Protein AF-A0A7J4SPQ0-F1 (afdb_monomer_lite)

Secondary structure (DSSP, 8-state):
-THHHHHHHHHHHHHHHHHHHHHHHTS-S-PPPPTTS--HHHHHHHHHHHHHHHHHHHHHHHHHT-HHHHHHHHHHHHHHHHHHHHHHHHHS-TT-

pLDDT: mean 80.18, std 14.11, range [49.41, 95.44]

Foldseek 3Di:
DLPLLVVLLVVLLVVLVVLLVVVVVPPDPDDDQDPVRDDPVVVQNVVSVVLSVVLNVCLVVQSVVDNVSNNVSSVVSVVLSVQQVVCCVPPVGSPD

Radius of gyration: 15.9 Å; chains: 1; bounding box: 38×20×45 Å

Structure (mmCIF, N/CA/C/O backbone):
data_AF-A0A7J4SPQ0-F1
#
_entry.id   AF-A0A7J4SPQ0-F1
#
loop_
_atom_site.group_PDB
_atom_site.id
_atom_site.type_symbol
_atom_site.label_atom_id
_atom_site.label_alt_id
_atom_site.label_comp_id
_atom_site.label_asym_id
_atom_site.label_entity_id
_atom_site.label_seq_id
_atom_site.pdbx_PDB_ins_code
_atom_site.Cartn_x
_atom_site.Cartn_y
_atom_site.Cartn_z
_atom_site.occupancy
_atom_site.B_iso_or_equiv
_atom_site.auth_seq_id
_atom_site.auth_comp_id
_atom_site.auth_asym_id
_atom_site.auth_atom_id
_atom_site.pdbx_PDB_model_num
ATOM 1 N N . ASN A 1 1 ? 8.987 -1.667 -22.048 1.00 57.06 1 ASN A N 1
ATOM 2 C CA . ASN A 1 1 ? 9.529 -2.010 -20.714 1.00 57.06 1 ASN A CA 1
ATOM 3 C C . ASN A 1 1 ? 8.440 -1.968 -19.640 1.00 57.06 1 ASN A C 1
ATOM 5 O O . ASN A 1 1 ? 8.550 -2.661 -18.646 1.00 57.06 1 ASN A O 1
ATOM 9 N N . ASP A 1 2 ? 7.329 -1.288 -19.922 1.00 67.75 2 ASP A N 1
ATOM 10 C CA . ASP A 1 2 ? 6.199 -0.960 -19.033 1.00 67.75 2 ASP A CA 1
ATOM 11 C C . ASP A 1 2 ? 5.413 -2.147 -18.445 1.00 67.75 2 ASP A C 1
ATOM 13 O O . ASP A 1 2 ? 4.476 -1.967 -17.661 1.00 67.75 2 ASP A O 1
ATOM 17 N N . SER A 1 3 ? 5.764 -3.380 -18.818 1.00 79.50 3 SER A N 1
ATOM 18 C CA . SER A 1 3 ? 5.113 -4.583 -18.296 1.00 79.50 3 SER A CA 1
ATOM 19 C C . SER A 1 3 ? 5.388 -4.743 -16.797 1.00 79.50 3 SER A C 1
ATOM 21 O O . SER A 1 3 ? 4.485 -5.089 -16.038 1.00 79.50 3 SER A O 1
ATOM 23 N N . ILE A 1 4 ? 6.597 -4.390 -16.345 1.00 84.25 4 ILE A N 1
ATOM 24 C CA . ILE A 1 4 ? 6.984 -4.470 -14.931 1.00 84.25 4 ILE A CA 1
ATOM 25 C C . ILE A 1 4 ? 6.241 -3.407 -14.112 1.00 84.25 4 ILE A C 1
ATOM 27 O O . ILE A 1 4 ? 5.648 -3.744 -13.083 1.00 84.25 4 ILE A O 1
ATOM 31 N N . ALA A 1 5 ? 6.194 -2.154 -14.589 1.00 85.31 5 ALA A N 1
ATOM 32 C CA . ALA A 1 5 ? 5.397 -1.097 -13.965 1.00 85.31 5 ALA A CA 1
ATOM 33 C C . ALA A 1 5 ? 3.930 -1.506 -13.790 1.00 85.31 5 ALA A C 1
ATOM 35 O O . ALA A 1 5 ? 3.361 -1.334 -12.710 1.00 85.31 5 ALA A O 1
ATOM 36 N N . SER A 1 6 ? 3.335 -2.062 -14.847 1.00 88.19 6 SER A N 1
ATOM 37 C CA . SER A 1 6 ? 1.917 -2.424 -14.887 1.00 88.19 6 SER A CA 1
ATOM 38 C C . SER A 1 6 ? 1.593 -3.573 -13.932 1.00 88.19 6 SER A C 1
ATOM 40 O O . SER A 1 6 ? 0.610 -3.505 -13.195 1.00 88.19 6 SER A O 1
ATOM 42 N N . ILE A 1 7 ? 2.442 -4.606 -13.892 1.00 90.94 7 ILE A N 1
ATOM 43 C CA . ILE A 1 7 ? 2.283 -5.742 -12.975 1.00 90.94 7 ILE A CA 1
ATOM 44 C C . ILE A 1 7 ? 2.419 -5.286 -11.517 1.00 90.94 7 ILE A C 1
ATOM 46 O O . ILE A 1 7 ?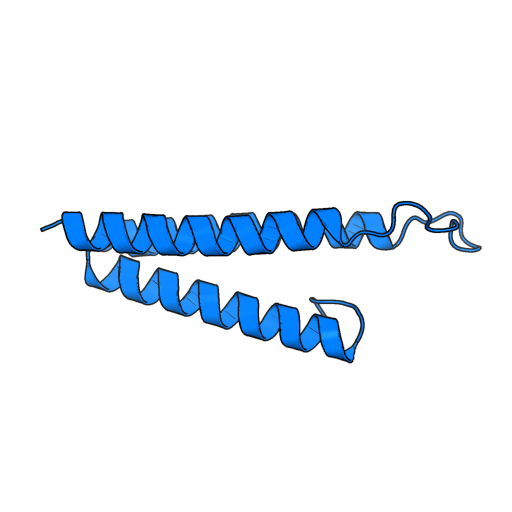 1.571 -5.629 -10.693 1.00 90.94 7 ILE A O 1
ATOM 50 N N . SER A 1 8 ? 3.438 -4.479 -11.191 1.00 89.56 8 SER A N 1
ATOM 51 C CA . SER A 1 8 ? 3.619 -3.959 -9.827 1.00 89.56 8 SER A CA 1
ATOM 52 C C . SER A 1 8 ? 2.423 -3.115 -9.389 1.00 89.56 8 SER A C 1
ATOM 54 O O . SER A 1 8 ? 1.925 -3.278 -8.275 1.00 89.56 8 SER A O 1
ATOM 56 N N . PHE A 1 9 ? 1.919 -2.256 -10.278 1.00 91.19 9 PHE A N 1
ATOM 57 C CA . PHE A 1 9 ? 0.767 -1.409 -9.989 1.00 91.19 9 PHE A CA 1
ATOM 58 C C . PHE A 1 9 ? -0.510 -2.234 -9.775 1.00 91.19 9 PHE A C 1
ATOM 60 O O . PHE A 1 9 ? -1.272 -1.966 -8.844 1.00 91.19 9 PHE A O 1
ATOM 67 N N . LEU A 1 10 ? -0.734 -3.279 -10.578 1.00 93.38 10 LEU A N 1
ATOM 68 C CA . LEU A 1 10 ? -1.870 -4.188 -10.406 1.00 93.38 10 LEU A CA 1
ATOM 69 C C . LEU A 1 10 ? -1.813 -4.931 -9.069 1.00 93.38 10 LEU A C 1
ATOM 71 O O . LEU A 1 10 ? -2.794 -4.942 -8.331 1.00 93.38 10 LEU A O 1
ATOM 75 N N . ILE A 1 11 ? -0.664 -5.511 -8.723 1.00 93.56 11 ILE A N 1
ATOM 76 C CA . ILE A 1 11 ? -0.510 -6.240 -7.457 1.00 93.56 11 ILE A CA 1
ATOM 77 C C . ILE A 1 11 ? -0.715 -5.293 -6.268 1.00 93.56 11 ILE A C 1
ATOM 79 O O . ILE A 1 11 ? -1.459 -5.614 -5.340 1.00 93.56 11 ILE A O 1
ATOM 83 N N . GLY A 1 12 ? -0.104 -4.106 -6.308 1.00 92.56 12 GLY A N 1
ATOM 84 C CA . GLY A 1 12 ? -0.250 -3.119 -5.245 1.00 92.56 12 GLY A CA 1
ATOM 85 C C . GLY A 1 12 ? -1.681 -2.587 -5.115 1.00 92.56 12 GLY A C 1
ATOM 86 O O . GLY A 1 12 ? -2.190 -2.481 -4.003 1.00 92.56 12 GLY A O 1
ATOM 87 N N . SER A 1 13 ? -2.374 -2.322 -6.226 1.00 93.00 13 SER A N 1
ATOM 88 C CA . SER A 1 13 ? -3.759 -1.830 -6.194 1.00 93.00 13 SER A CA 1
ATOM 89 C C . SER A 1 13 ? -4.738 -2.882 -5.673 1.00 93.00 13 SER A C 1
ATOM 91 O O . SER A 1 13 ? -5.618 -2.547 -4.882 1.00 93.00 13 SER A O 1
ATOM 93 N N . ILE A 1 14 ? -4.548 -4.159 -6.022 1.00 94.62 14 ILE A N 1
ATOM 94 C CA . ILE A 1 14 ? -5.318 -5.273 -5.450 1.00 94.62 14 ILE A CA 1
ATOM 95 C C . ILE A 1 14 ? -5.090 -5.360 -3.939 1.00 94.62 14 ILE A C 1
ATOM 97 O O . ILE A 1 14 ? -6.049 -5.480 -3.179 1.00 94.62 14 ILE A O 1
ATOM 101 N N . PHE A 1 15 ? -3.839 -5.256 -3.484 1.00 93.19 15 PHE A N 1
ATOM 102 C CA . PHE A 1 15 ? -3.518 -5.284 -2.058 1.00 93.19 15 PHE A CA 1
ATOM 103 C C . PHE A 1 15 ? -4.202 -4.140 -1.291 1.00 93.19 15 PHE A C 1
ATOM 105 O O . PHE A 1 15 ? -4.854 -4.373 -0.270 1.00 93.19 15 PHE A O 1
ATOM 112 N N . VAL A 1 16 ? -4.121 -2.914 -1.818 1.00 92.69 16 VAL A N 1
ATOM 113 C CA . VAL A 1 16 ? -4.765 -1.724 -1.241 1.00 92.69 16 VAL A CA 1
ATOM 114 C C . VAL A 1 16 ? -6.295 -1.868 -1.242 1.00 92.69 16 VAL A C 1
ATOM 116 O O . VAL A 1 16 ? -6.945 -1.508 -0.261 1.00 92.69 16 VAL A O 1
ATOM 119 N N . ALA A 1 17 ? -6.878 -2.444 -2.298 1.00 92.38 17 ALA A N 1
ATOM 120 C CA . ALA A 1 17 ? -8.314 -2.699 -2.390 1.00 92.38 17 ALA A CA 1
ATOM 121 C C . ALA A 1 17 ? -8.790 -3.740 -1.368 1.00 92.38 17 ALA A C 1
ATOM 123 O O . ALA A 1 17 ? -9.792 -3.511 -0.695 1.00 92.38 17 ALA A O 1
ATOM 124 N N . ILE A 1 18 ? -8.065 -4.851 -1.198 1.00 91.25 18 ILE A N 1
ATOM 125 C CA . ILE A 1 18 ? -8.390 -5.871 -0.188 1.00 91.25 18 ILE A CA 1
ATOM 126 C C . ILE A 1 18 ? -8.338 -5.263 1.214 1.00 91.25 18 ILE A C 1
ATOM 128 O O . ILE A 1 18 ? -9.255 -5.472 2.009 1.00 91.25 18 ILE A O 1
ATOM 132 N N . TRP A 1 19 ? -7.299 -4.479 1.513 1.00 90.44 19 TRP A N 1
ATOM 133 C CA . TRP A 1 19 ? -7.187 -3.779 2.790 1.00 90.44 19 TRP A CA 1
ATOM 134 C C . TRP A 1 19 ? -8.362 -2.814 3.017 1.00 90.44 19 TRP A C 1
ATOM 136 O O . TRP A 1 19 ? -8.999 -2.859 4.069 1.00 90.44 19 TRP A O 1
ATOM 146 N N . TYR A 1 20 ? -8.718 -2.013 2.011 1.00 89.25 20 TYR A N 1
ATOM 147 C CA . TYR A 1 20 ? -9.851 -1.090 2.091 1.00 89.25 20 TYR A CA 1
ATOM 148 C C . TYR A 1 20 ? -11.182 -1.820 2.321 1.00 89.25 20 TYR A C 1
ATOM 150 O O . TYR A 1 20 ? -11.914 -1.509 3.262 1.00 89.25 20 TYR A O 1
ATOM 158 N N . VAL A 1 21 ? -11.471 -2.855 1.530 1.00 88.38 21 VAL A N 1
ATOM 159 C CA . VAL A 1 21 ? -12.682 -3.673 1.676 1.00 88.38 21 VAL A CA 1
ATOM 160 C C . VAL A 1 21 ? -12.751 -4.310 3.066 1.00 88.38 21 VAL A C 1
ATOM 162 O O . VAL A 1 21 ? -13.797 -4.266 3.715 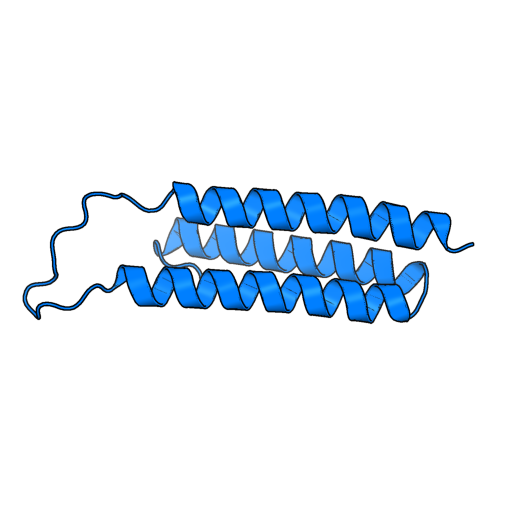1.00 88.38 21 VAL A O 1
ATOM 165 N N . ARG A 1 22 ? -11.629 -4.825 3.583 1.00 86.12 22 ARG A N 1
ATOM 166 C CA . ARG A 1 22 ? -11.546 -5.348 4.952 1.00 86.12 22 ARG A CA 1
ATOM 167 C C . ARG A 1 22 ? -11.914 -4.281 5.983 1.00 86.12 22 ARG A C 1
ATOM 169 O O . ARG A 1 22 ? -12.698 -4.559 6.885 1.00 86.12 22 ARG A O 1
ATOM 176 N N . THR A 1 23 ? -11.391 -3.061 5.852 1.00 81.06 23 THR A N 1
ATOM 177 C CA . THR A 1 23 ? -11.712 -1.968 6.786 1.00 81.06 23 THR A CA 1
ATOM 178 C C . THR A 1 23 ? -13.176 -1.524 6.724 1.00 81.06 23 THR A C 1
ATOM 180 O O . THR A 1 23 ? -13.718 -1.130 7.755 1.00 81.06 23 THR A O 1
ATOM 183 N N . LEU A 1 24 ? -13.836 -1.647 5.566 1.00 78.56 24 LEU A N 1
ATOM 184 C CA . LEU A 1 24 ? -15.274 -1.396 5.433 1.00 78.56 24 LEU A CA 1
ATOM 185 C C . LEU A 1 24 ? -16.114 -2.461 6.146 1.00 78.56 24 LEU A C 1
ATOM 187 O O . LEU A 1 24 ? -17.049 -2.114 6.859 1.00 78.56 24 LEU A O 1
ATOM 191 N N . PHE A 1 25 ? -15.781 -3.745 5.989 1.00 71.75 25 PHE A N 1
ATOM 192 C CA . PHE A 1 25 ? -16.559 -4.841 6.583 1.00 71.75 25 PHE A CA 1
ATOM 193 C C . PHE A 1 25 ? -16.285 -5.074 8.075 1.00 71.75 25 PHE A C 1
ATOM 195 O O . PHE A 1 25 ? -17.089 -5.701 8.755 1.00 71.75 25 PHE A O 1
ATOM 202 N N . VAL A 1 26 ? -15.176 -4.559 8.612 1.00 68.19 26 VAL A N 1
ATOM 203 C CA . VAL A 1 26 ? -14.877 -4.597 10.056 1.00 68.19 26 VAL A CA 1
ATOM 204 C C . VAL A 1 26 ? -15.678 -3.542 10.848 1.00 68.19 26 VAL A C 1
ATOM 206 O O . VAL A 1 26 ? -15.680 -3.560 12.084 1.00 68.19 26 VAL A O 1
ATOM 209 N N . LEU A 1 27 ? -16.409 -2.636 10.182 1.00 60.59 27 LEU A N 1
ATOM 210 C CA . LEU A 1 27 ? -17.347 -1.744 10.866 1.00 60.59 27 LEU A CA 1
ATOM 211 C C . LEU A 1 27 ? -18.492 -2.571 11.476 1.00 60.59 27 LEU A C 1
ATOM 213 O O . LEU A 1 27 ? -19.321 -3.124 10.761 1.00 60.59 27 LEU A O 1
ATOM 217 N N . HIS A 1 28 ? -18.542 -2.638 12.809 1.00 55.19 28 HIS A N 1
ATOM 218 C CA . HIS A 1 28 ? -19.705 -3.166 13.524 1.00 55.19 28 HIS A CA 1
ATOM 219 C C . HIS A 1 28 ? -20.945 -2.370 13.104 1.00 55.19 28 HIS A C 1
ATOM 221 O O . HIS A 1 28 ? -20.969 -1.151 13.278 1.00 55.19 28 HIS A O 1
ATOM 227 N N . HIS A 1 29 ? -21.932 -3.069 12.543 1.00 53.84 29 HIS A N 1
ATOM 228 C CA . HIS A 1 29 ? -23.207 -2.499 12.101 1.00 53.84 29 HIS A CA 1
ATOM 229 C C . HIS A 1 29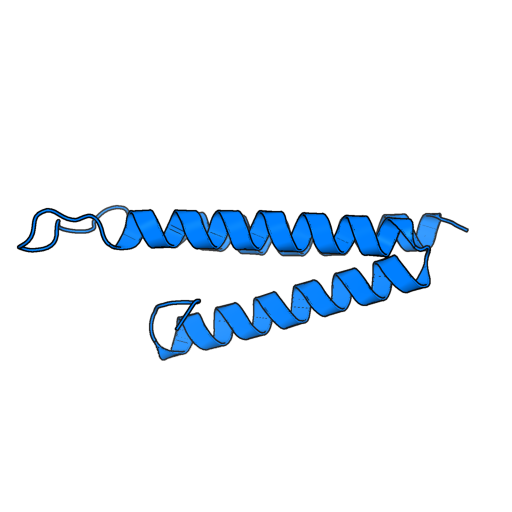 ? -24.059 -2.003 13.284 1.00 53.84 29 HIS A C 1
ATOM 231 O O . HIS A 1 29 ? -24.843 -1.073 13.126 1.00 53.84 29 HIS A O 1
ATOM 237 N N . ASP A 1 30 ? -23.822 -2.557 14.477 1.00 54.28 30 ASP A N 1
ATOM 238 C CA . ASP A 1 30 ? -24.584 -2.294 15.699 1.00 54.28 30 ASP A CA 1
ATOM 239 C C . ASP A 1 30 ? -23.837 -1.327 16.631 1.00 54.28 30 ASP A C 1
ATOM 241 O O . ASP A 1 30 ? -23.395 -1.700 17.718 1.00 54.28 30 ASP A O 1
ATOM 245 N N . GLU A 1 31 ? -23.609 -0.087 16.193 1.00 57.53 31 GLU A N 1
ATOM 246 C CA . GLU A 1 31 ? -23.096 0.949 17.096 1.00 57.53 31 GLU A CA 1
ATOM 247 C C . GLU A 1 31 ? -24.249 1.779 17.673 1.00 57.53 31 GLU A C 1
ATOM 249 O O . GLU A 1 31 ? -24.987 2.433 16.935 1.00 57.53 31 GLU A O 1
ATOM 254 N N . GLU A 1 32 ? -24.394 1.760 19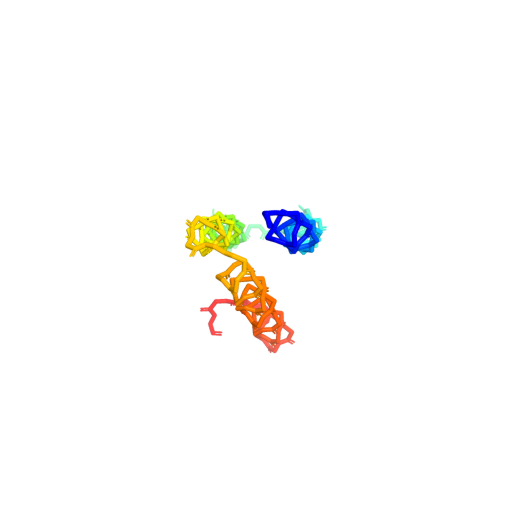.000 1.00 56.84 32 GLU A N 1
ATOM 255 C CA . GLU A 1 32 ? -25.30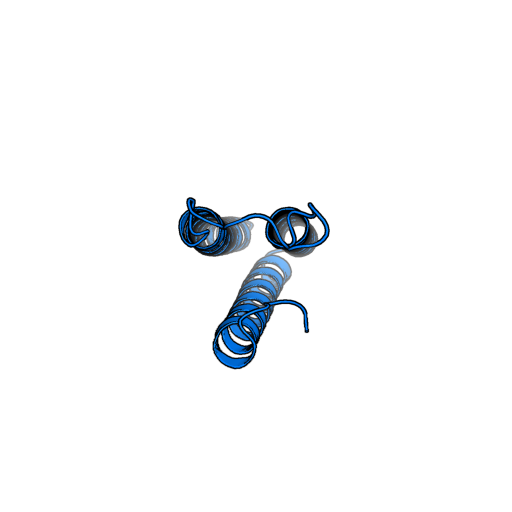3 2.653 19.718 1.00 56.84 32 GLU A CA 1
ATOM 256 C C . GLU A 1 32 ? -24.844 4.108 19.547 1.00 56.84 32 GLU A C 1
ATOM 258 O O . GLU A 1 32 ? -23.654 4.424 19.637 1.00 56.84 32 GLU A O 1
ATOM 263 N N . MET A 1 33 ? -25.796 5.003 19.266 1.00 56.44 33 MET A N 1
ATOM 264 C CA . MET A 1 33 ? -25.529 6.437 19.158 1.00 56.44 33 MET A CA 1
ATOM 265 C C . MET A 1 33 ? -24.903 6.942 20.463 1.00 56.44 33 MET A C 1
ATOM 267 O O . MET A 1 33 ? -25.389 6.631 21.547 1.00 56.44 33 MET A O 1
ATOM 271 N N . ASP A 1 34 ? -23.842 7.747 20.355 1.00 59.41 34 ASP A N 1
ATOM 272 C CA . ASP A 1 34 ? -23.266 8.452 21.505 1.00 59.41 34 ASP A CA 1
ATOM 273 C C . ASP A 1 34 ? -24.365 9.240 22.252 1.00 59.41 34 ASP A C 1
ATOM 275 O O . ASP A 1 34 ? -25.329 9.698 21.636 1.00 59.41 34 ASP A O 1
ATOM 279 N N . ASN A 1 35 ? -24.195 9.472 23.557 1.00 59.62 35 ASN A N 1
ATOM 280 C CA . ASN A 1 35 ? -25.084 10.288 24.398 1.00 59.62 35 ASN A CA 1
ATOM 281 C C . ASN A 1 35 ? -25.316 11.711 23.836 1.00 59.62 35 ASN A C 1
ATOM 283 O O . ASN A 1 35 ? -26.273 12.383 24.212 1.00 59.62 35 ASN A O 1
ATOM 287 N N . THR A 1 36 ? -24.460 12.166 22.913 1.00 66.12 36 THR A N 1
ATOM 288 C CA . THR A 1 36 ? -24.565 13.439 22.176 1.00 66.12 36 THR A CA 1
ATOM 289 C C . THR A 1 36 ? -25.306 13.326 20.827 1.00 66.12 36 THR A C 1
ATOM 291 O O . THR A 1 36 ? -25.389 14.301 20.081 1.00 66.12 36 THR A O 1
ATOM 294 N N . GLY A 1 37 ? -25.796 12.141 20.447 1.00 61.88 37 GLY A N 1
ATOM 295 C CA . GLY A 1 37 ? -26.477 11.876 19.173 1.00 61.88 37 GLY A CA 1
ATOM 296 C C . GLY A 1 37 ? -25.569 11.884 17.934 1.00 61.88 37 GLY A C 1
ATOM 297 O O . GLY A 1 37 ? -26.059 11.942 16.807 1.00 61.88 37 GLY A O 1
ATOM 298 N N . ARG A 1 38 ? -24.243 11.854 18.115 1.00 58.34 38 ARG A N 1
ATOM 299 C CA . ARG A 1 38 ? -23.256 11.824 17.022 1.00 58.34 38 ARG A CA 1
ATOM 300 C C . ARG A 1 38 ? -22.901 10.383 16.653 1.00 58.34 38 ARG A C 1
ATOM 302 O O . ARG A 1 38 ? -22.823 9.528 17.524 1.00 58.34 38 ARG A O 1
ATOM 309 N N . MET A 1 39 ? -22.625 10.135 15.369 1.00 60.22 39 MET A N 1
ATOM 310 C CA . MET A 1 39 ? -22.071 8.864 14.877 1.00 60.22 39 MET A CA 1
ATOM 311 C C . MET A 1 39 ? -20.544 8.984 14.703 1.00 60.22 39 MET A C 1
ATOM 313 O O . MET A 1 39 ? -20.077 9.347 13.617 1.00 60.22 39 MET A O 1
ATOM 317 N N . PRO A 1 40 ? -19.727 8.716 15.739 1.00 60.62 40 PRO A N 1
ATOM 318 C CA . PRO A 1 40 ? -18.272 8.872 15.674 1.00 60.62 40 PRO A CA 1
ATOM 319 C C . PRO A 1 40 ? -17.603 7.948 14.639 1.00 60.62 40 PRO A C 1
ATOM 321 O O . PRO A 1 40 ? -16.563 8.313 14.082 1.00 60.62 40 PRO A O 1
ATOM 324 N N . LYS A 1 41 ? -18.193 6.788 14.304 1.00 61.44 41 LYS A N 1
ATOM 325 C CA . LYS A 1 41 ? -17.664 5.902 13.250 1.00 61.44 41 LYS A CA 1
ATOM 326 C C . LYS A 1 41 ? -17.901 6.392 11.815 1.00 61.44 41 LYS A C 1
ATOM 328 O O . LYS A 1 41 ? -17.140 5.986 10.938 1.00 61.44 41 LYS A O 1
ATOM 333 N N . ALA A 1 42 ? -18.852 7.295 11.551 1.00 64.25 42 ALA A N 1
ATOM 334 C CA . ALA A 1 42 ? -19.094 7.804 10.190 1.00 64.25 42 ALA A CA 1
ATOM 335 C C . ALA A 1 42 ? -17.940 8.688 9.679 1.00 64.25 42 ALA A C 1
ATOM 337 O O . ALA A 1 42 ? -17.514 8.579 8.532 1.00 64.25 42 ALA A O 1
ATOM 338 N N . ALA A 1 43 ? -17.358 9.518 10.550 1.00 69.25 43 ALA A N 1
ATOM 339 C CA . ALA A 1 43 ? -16.165 10.288 10.201 1.00 69.25 43 ALA A CA 1
ATOM 340 C C . ALA A 1 43 ? -14.956 9.370 9.951 1.00 69.25 43 ALA A C 1
ATOM 342 O O . ALA A 1 43 ? -14.138 9.631 9.073 1.00 69.25 43 ALA A O 1
ATOM 343 N N . ARG A 1 44 ? -14.852 8.257 10.686 1.00 72.75 44 ARG A N 1
ATOM 344 C CA . ARG A 1 44 ? -13.759 7.289 10.531 1.00 72.75 44 ARG A CA 1
ATOM 345 C C . ARG A 1 44 ? -13.749 6.640 9.145 1.00 72.75 44 ARG A C 1
ATOM 347 O O . ARG A 1 44 ? -12.685 6.568 8.537 1.00 72.75 44 ARG A O 1
ATOM 354 N N . SER A 1 45 ? -14.893 6.171 8.645 1.00 75.50 45 SER A N 1
ATOM 355 C CA . SER A 1 45 ? -14.966 5.547 7.313 1.00 75.50 45 SER A CA 1
ATOM 356 C C . SER A 1 45 ? -14.673 6.547 6.187 1.00 75.50 45 SER A C 1
ATOM 358 O O . SER A 1 45 ? -14.057 6.176 5.184 1.00 75.50 45 SER A O 1
ATOM 360 N N . PHE A 1 46 ? -15.014 7.826 6.379 1.00 83.69 46 PHE A N 1
ATOM 361 C CA . PHE A 1 46 ? -14.642 8.901 5.457 1.00 83.69 46 PHE A CA 1
ATOM 362 C C . PHE A 1 46 ? -13.119 9.061 5.339 1.00 83.69 46 PHE A C 1
ATOM 364 O O . PHE A 1 46 ? -12.579 9.013 4.233 1.00 83.69 46 PHE A O 1
ATOM 371 N N . TRP A 1 47 ? -12.407 9.147 6.465 1.00 82.44 47 TRP A N 1
ATOM 372 C CA . TRP A 1 47 ? -10.943 9.255 6.464 1.00 82.44 47 TRP A CA 1
ATOM 373 C C . TRP A 1 47 ? -10.254 8.025 5.861 1.00 82.44 47 TRP A C 1
ATOM 375 O O . TRP A 1 47 ? -9.276 8.164 5.128 1.00 82.44 47 TRP A O 1
ATOM 385 N N . VAL A 1 48 ? -10.778 6.819 6.110 1.00 84.94 48 VAL A N 1
ATOM 386 C CA . VAL A 1 48 ? -10.266 5.581 5.488 1.00 84.94 48 VAL A CA 1
ATOM 387 C C . VAL A 1 48 ? -10.427 5.620 3.968 1.00 84.94 48 VAL A C 1
ATOM 389 O O . VAL A 1 48 ? -9.498 5.267 3.244 1.00 84.94 48 VAL A O 1
ATOM 392 N N . SER A 1 49 ? -11.563 6.118 3.480 1.00 89.75 49 SER A N 1
ATOM 393 C CA . SER A 1 49 ? -11.812 6.283 2.044 1.00 89.75 49 SER A CA 1
ATOM 394 C C . SER A 1 49 ? -10.873 7.316 1.415 1.00 89.75 49 SER A C 1
ATOM 396 O O . SER A 1 49 ? -10.326 7.082 0.338 1.00 89.75 49 SER A O 1
ATOM 398 N N . GLN A 1 50 ? -10.620 8.438 2.098 1.00 90.88 50 GLN A N 1
ATOM 399 C CA . GLN A 1 50 ? -9.642 9.432 1.644 1.00 90.88 50 GLN A CA 1
ATOM 400 C C . GLN A 1 50 ? -8.217 8.873 1.618 1.00 90.88 50 GLN A C 1
ATOM 402 O O . GLN A 1 50 ? -7.475 9.147 0.676 1.00 90.88 50 GLN A O 1
ATOM 407 N N . LEU A 1 51 ? -7.835 8.067 2.614 1.00 90.62 51 LEU A N 1
ATOM 408 C CA . LEU A 1 51 ? -6.528 7.414 2.647 1.00 90.62 51 LEU A CA 1
ATOM 409 C C . LEU A 1 51 ? -6.378 6.421 1.486 1.00 90.62 51 LEU A C 1
ATOM 411 O O . LEU A 1 51 ? -5.362 6.452 0.797 1.00 90.62 51 LEU A O 1
ATOM 415 N N . TYR A 1 52 ? -7.396 5.593 1.228 1.00 92.38 52 TYR A N 1
ATOM 416 C CA . TYR A 1 52 ? -7.429 4.695 0.069 1.00 92.38 52 TYR A CA 1
ATOM 417 C C . TYR A 1 52 ? -7.231 5.464 -1.242 1.00 92.38 52 TYR A C 1
ATOM 419 O O . TYR A 1 52 ? -6.346 5.131 -2.032 1.00 92.38 52 TYR A O 1
ATOM 427 N N . LEU A 1 53 ? -8.008 6.531 -1.448 1.00 93.44 53 LEU A N 1
ATOM 428 C CA . LEU A 1 53 ? -7.925 7.339 -2.661 1.00 93.44 53 LEU A CA 1
ATOM 429 C C . LEU A 1 53 ? -6.547 8.003 -2.805 1.00 93.44 53 LEU A C 1
ATOM 431 O O . LEU A 1 53 ? -5.973 8.003 -3.892 1.00 93.44 53 LEU A O 1
ATOM 435 N N . GLY A 1 54 ? -5.988 8.514 -1.705 1.00 94.75 54 GLY A N 1
ATOM 436 C CA . GLY A 1 54 ? -4.649 9.098 -1.673 1.00 94.75 54 GLY A CA 1
ATOM 437 C C . GLY A 1 54 ? -3.553 8.090 -2.021 1.00 94.75 54 GLY A C 1
ATOM 438 O O . GLY A 1 54 ? -2.657 8.405 -2.800 1.00 94.75 54 GLY A O 1
ATOM 439 N N . LEU A 1 55 ? -3.642 6.860 -1.507 1.00 93.56 55 LEU A N 1
ATOM 440 C CA . LEU A 1 55 ? -2.703 5.784 -1.832 1.00 93.56 55 LEU A CA 1
ATOM 441 C C . LEU A 1 55 ? -2.783 5.380 -3.306 1.00 93.56 55 LEU A C 1
ATOM 443 O O . LEU A 1 55 ? -1.748 5.274 -3.962 1.00 93.56 55 LEU A O 1
ATOM 447 N N . MET A 1 56 ? -3.995 5.220 -3.839 1.00 94.56 56 MET A N 1
ATOM 448 C CA . MET A 1 56 ? -4.207 4.911 -5.256 1.00 94.56 56 MET A CA 1
ATOM 449 C C . MET A 1 56 ? -3.650 6.012 -6.165 1.00 94.56 56 MET A C 1
ATOM 451 O O . MET A 1 56 ? -2.968 5.716 -7.147 1.00 94.56 56 MET A O 1
ATOM 455 N N . PHE A 1 57 ? -3.884 7.280 -5.816 1.00 95.44 57 PHE A N 1
ATOM 456 C CA . PHE A 1 57 ? -3.340 8.418 -6.552 1.00 95.44 57 PHE A CA 1
ATOM 457 C C . PHE A 1 57 ? -1.808 8.457 -6.508 1.00 95.44 57 PHE A C 1
ATOM 459 O O . PHE A 1 57 ? -1.173 8.602 -7.550 1.00 95.44 57 PHE A O 1
ATOM 466 N N . LEU A 1 58 ? -1.201 8.276 -5.329 1.00 94.19 58 LEU A N 1
ATOM 467 C CA . LEU A 1 58 ? 0.256 8.231 -5.192 1.00 94.19 58 LEU A CA 1
ATOM 468 C C . LEU A 1 58 ? 0.857 7.098 -6.021 1.00 94.19 58 LEU A C 1
ATOM 470 O O . LEU A 1 58 ? 1.807 7.321 -6.764 1.00 94.19 58 LEU A O 1
ATOM 474 N N . MET A 1 59 ? 0.289 5.896 -5.949 1.00 93.38 59 MET A N 1
ATOM 475 C CA . MET A 1 59 ? 0.746 4.773 -6.764 1.00 93.38 59 MET A CA 1
ATOM 476 C C . MET A 1 59 ? 0.671 5.076 -8.263 1.00 93.38 59 MET A C 1
ATOM 478 O O . MET A 1 59 ? 1.620 4.776 -8.983 1.00 93.38 59 MET A O 1
ATOM 482 N N . ALA A 1 60 ? -0.415 5.699 -8.731 1.00 92.19 60 ALA A N 1
ATOM 483 C CA . ALA A 1 60 ? -0.565 6.082 -10.133 1.00 92.19 60 ALA A CA 1
ATOM 484 C C . ALA A 1 60 ? 0.457 7.156 -10.549 1.00 92.19 60 ALA A C 1
ATOM 486 O O . ALA A 1 60 ? 1.069 7.046 -11.610 1.00 92.19 60 ALA A O 1
ATOM 487 N N . LEU A 1 61 ? 0.702 8.151 -9.690 1.00 94.19 61 LEU A N 1
ATOM 488 C CA . LEU A 1 61 ? 1.721 9.185 -9.895 1.00 94.19 61 LEU A CA 1
ATOM 489 C C . LEU A 1 61 ? 3.124 8.575 -10.041 1.00 94.19 61 LEU A C 1
ATOM 491 O O . LEU A 1 61 ? 3.887 8.932 -10.940 1.00 94.19 61 LEU A O 1
ATOM 495 N N . PHE A 1 62 ? 3.452 7.618 -9.177 1.00 92.06 62 PHE A N 1
ATOM 496 C CA . PHE A 1 62 ? 4.726 6.913 -9.212 1.00 92.06 62 PHE A CA 1
ATOM 497 C C . PHE A 1 62 ? 4.840 5.980 -10.423 1.00 92.06 62 PHE A C 1
ATOM 499 O O . PHE A 1 62 ? 5.884 5.957 -11.070 1.00 92.06 62 PHE A O 1
ATOM 506 N N . ALA A 1 63 ? 3.772 5.269 -10.788 1.00 89.56 63 ALA A N 1
ATOM 507 C CA . ALA A 1 63 ? 3.740 4.455 -12.000 1.00 89.56 63 ALA A CA 1
ATOM 508 C C . ALA A 1 63 ? 3.915 5.303 -13.271 1.00 89.56 63 ALA A C 1
ATOM 510 O O . ALA A 1 63 ? 4.620 4.892 -14.190 1.00 89.56 63 ALA A O 1
ATOM 511 N N . SER A 1 64 ? 3.369 6.524 -13.290 1.00 90.44 64 SER A N 1
ATOM 512 C CA . SER A 1 64 ? 3.581 7.481 -14.382 1.00 90.44 64 SER A CA 1
ATOM 513 C C . SER A 1 64 ? 5.041 7.927 -14.526 1.00 90.44 64 SER A C 1
ATOM 515 O O . SER A 1 64 ? 5.418 8.399 -15.595 1.00 90.44 64 SER A O 1
ATOM 517 N N . SER A 1 65 ? 5.861 7.796 -13.478 1.00 88.44 65 SER A N 1
ATOM 518 C CA . SER A 1 65 ? 7.289 8.147 -13.506 1.00 88.44 65 SER A CA 1
ATOM 519 C C . SER A 1 65 ? 8.183 7.030 -14.075 1.00 88.44 65 SER A C 1
ATOM 521 O O . SER A 1 65 ? 9.384 7.240 -14.235 1.00 88.44 65 SER A O 1
ATOM 523 N N . GLY A 1 66 ? 7.626 5.849 -14.378 1.00 88.94 66 GLY A N 1
ATOM 524 C CA . GLY A 1 66 ? 8.332 4.703 -14.967 1.00 88.94 66 GLY A CA 1
ATOM 525 C C . GLY A 1 66 ? 8.379 3.457 -14.071 1.00 88.94 66 GLY A C 1
ATOM 526 O O . GLY A 1 66 ? 7.794 3.417 -12.987 1.00 88.94 66 GLY A O 1
ATOM 527 N N . ASP A 1 67 ? 9.109 2.427 -14.521 1.00 86.56 67 ASP A N 1
ATOM 528 C CA . ASP A 1 67 ? 9.146 1.096 -13.882 1.00 86.56 67 ASP A CA 1
ATOM 529 C C . ASP A 1 67 ? 9.593 1.134 -12.415 1.00 86.56 67 ASP A C 1
ATOM 531 O O . ASP A 1 67 ? 8.914 0.596 -11.539 1.00 86.56 67 ASP A O 1
ATOM 535 N N . PHE A 1 68 ? 10.699 1.825 -12.123 1.00 88.94 68 PHE A N 1
ATOM 536 C CA . PHE A 1 68 ? 11.192 1.979 -10.751 1.00 88.94 68 PHE A CA 1
ATOM 537 C C . PHE A 1 68 ? 10.217 2.763 -9.868 1.00 88.94 68 PHE A C 1
ATOM 539 O O . PHE A 1 68 ? 10.077 2.461 -8.683 1.00 88.94 68 PHE A O 1
ATOM 546 N N . GLY A 1 69 ? 9.515 3.738 -10.452 1.00 89.44 69 GLY A N 1
ATOM 547 C CA . GLY A 1 69 ? 8.506 4.521 -9.754 1.00 89.44 69 GLY A CA 1
ATOM 548 C C . GLY A 1 69 ? 7.375 3.629 -9.253 1.00 89.44 69 GLY A C 1
ATOM 549 O O . GLY A 1 69 ? 7.101 3.620 -8.057 1.00 89.44 69 GLY A O 1
ATOM 550 N N . SER A 1 70 ? 6.791 2.801 -10.124 1.00 89.88 70 SER A N 1
ATOM 551 C CA . SER A 1 70 ? 5.695 1.886 -9.760 1.00 89.88 70 SER A CA 1
ATOM 552 C C . SER A 1 70 ? 6.041 0.964 -8.580 1.00 89.88 70 SER A C 1
ATOM 554 O O . SER A 1 70 ? 5.242 0.802 -7.650 1.00 89.88 70 SER A O 1
ATOM 556 N N . VAL A 1 71 ? 7.260 0.414 -8.569 1.00 91.19 71 VAL A N 1
ATOM 557 C CA . VAL A 1 71 ? 7.740 -0.451 -7.479 1.00 91.19 71 VAL A CA 1
ATOM 558 C C . VAL A 1 71 ? 7.839 0.331 -6.168 1.00 91.19 71 VAL A C 1
ATOM 560 O O . VAL A 1 71 ? 7.314 -0.109 -5.144 1.00 91.19 71 VAL A O 1
ATOM 563 N N . ILE A 1 72 ? 8.448 1.521 -6.196 1.00 93.25 72 ILE A N 1
ATOM 564 C CA . ILE A 1 72 ? 8.580 2.385 -5.014 1.00 93.25 72 ILE A CA 1
ATOM 565 C C . ILE A 1 72 ? 7.202 2.803 -4.487 1.00 93.25 72 ILE A C 1
ATOM 567 O O . ILE A 1 72 ? 6.957 2.714 -3.284 1.00 93.25 72 ILE A O 1
ATOM 571 N N . GLY A 1 73 ? 6.285 3.201 -5.372 1.00 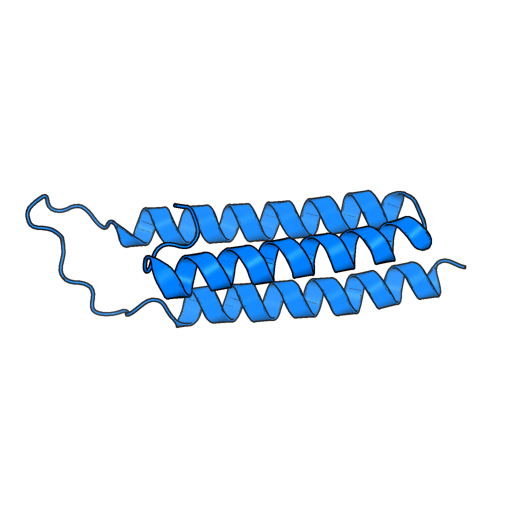91.75 73 GLY A N 1
ATOM 572 C CA . GLY A 1 73 ? 4.922 3.587 -5.008 1.00 91.75 73 GLY A CA 1
ATOM 573 C C . GLY A 1 73 ? 4.152 2.448 -4.339 1.00 91.75 73 GLY A C 1
ATOM 574 O O . GLY A 1 73 ? 3.488 2.658 -3.324 1.00 91.75 73 GLY A O 1
ATOM 575 N N . SER A 1 74 ? 4.306 1.225 -4.852 1.00 90.31 74 SER A N 1
ATOM 576 C CA . SER A 1 74 ? 3.677 0.024 -4.289 1.00 90.31 74 SER A CA 1
ATOM 577 C C . SER A 1 74 ? 4.220 -0.310 -2.893 1.00 90.31 74 SER A C 1
ATOM 579 O O . SER A 1 74 ? 3.448 -0.587 -1.974 1.00 90.31 74 SER A O 1
ATOM 581 N N . ILE A 1 75 ? 5.541 -0.222 -2.699 1.00 93.50 75 ILE A N 1
ATOM 582 C CA . ILE A 1 75 ? 6.184 -0.437 -1.392 1.00 93.50 75 ILE A CA 1
ATOM 583 C C . ILE A 1 75 ? 5.747 0.637 -0.390 1.00 93.50 75 ILE A C 1
ATOM 585 O O . ILE A 1 75 ? 5.414 0.321 0.753 1.00 93.50 75 ILE A O 1
ATOM 589 N N . LEU A 1 76 ? 5.713 1.903 -0.811 1.00 93.62 76 LEU A N 1
ATOM 590 C CA . LEU A 1 76 ? 5.294 3.013 0.040 1.00 93.62 76 LEU A CA 1
ATOM 591 C C . LEU A 1 76 ? 3.845 2.838 0.512 1.00 93.62 76 LEU A C 1
ATOM 593 O O . LEU A 1 76 ? 3.565 3.001 1.701 1.00 93.62 76 LEU A O 1
ATOM 597 N N . ALA A 1 77 ? 2.942 2.446 -0.391 1.00 92.06 77 ALA A N 1
ATOM 598 C CA . ALA A 1 77 ? 1.552 2.172 -0.045 1.00 92.06 77 ALA A CA 1
ATOM 599 C C . ALA A 1 77 ? 1.430 1.032 0.976 1.00 92.06 77 ALA A C 1
ATOM 601 O O . ALA A 1 77 ? 0.722 1.173 1.975 1.00 92.06 77 ALA A O 1
ATOM 602 N N . ALA A 1 78 ? 2.184 -0.055 0.789 1.00 91.44 78 ALA A N 1
ATOM 603 C CA . ALA A 1 78 ? 2.218 -1.160 1.741 1.00 91.44 78 ALA A CA 1
ATOM 604 C C . ALA A 1 78 ? 2.726 -0.720 3.127 1.00 91.44 78 ALA A C 1
ATOM 606 O O . ALA A 1 78 ? 2.131 -1.077 4.144 1.00 91.44 78 ALA A O 1
ATOM 607 N N . LEU A 1 79 ? 3.779 0.102 3.193 1.00 92.75 79 LEU A N 1
ATOM 608 C CA . LEU A 1 79 ? 4.304 0.627 4.459 1.00 92.75 79 LEU A CA 1
ATOM 609 C C . LEU A 1 79 ? 3.286 1.506 5.195 1.00 92.75 79 LEU A C 1
ATOM 611 O O . LEU A 1 79 ? 3.142 1.393 6.416 1.00 92.75 79 LEU A O 1
ATOM 615 N N . ILE A 1 80 ? 2.566 2.363 4.466 1.00 90.62 80 ILE A N 1
ATOM 616 C CA . ILE A 1 80 ? 1.519 3.220 5.036 1.00 90.62 80 ILE A CA 1
ATOM 617 C C . ILE A 1 80 ? 0.367 2.368 5.577 1.00 90.62 80 ILE A C 1
ATOM 619 O O . ILE A 1 80 ? -0.080 2.607 6.699 1.00 90.62 80 ILE A O 1
ATOM 623 N N . ILE A 1 81 ? -0.061 1.341 4.838 1.00 89.62 81 ILE A N 1
ATOM 624 C CA . ILE A 1 81 ? -1.091 0.393 5.284 1.00 89.62 81 ILE A CA 1
ATOM 625 C C . ILE A 1 81 ? -0.658 -0.330 6.562 1.00 89.62 81 ILE A C 1
ATOM 627 O O . ILE A 1 81 ? -1.393 -0.327 7.547 1.00 89.62 81 ILE A O 1
ATOM 631 N N . VAL A 1 82 ? 0.556 -0.889 6.595 1.00 88.44 82 VAL A N 1
ATOM 632 C CA . VAL A 1 82 ? 1.081 -1.593 7.778 1.00 88.44 82 VAL A CA 1
ATOM 633 C C . VAL A 1 82 ? 1.148 -0.662 8.989 1.00 88.44 82 VAL A C 1
ATOM 635 O O . VAL A 1 82 ? 0.824 -1.065 10.107 1.00 88.44 82 VAL A O 1
ATOM 638 N N . ARG A 1 83 ? 1.556 0.597 8.792 1.00 86.38 83 ARG A N 1
ATOM 639 C CA . ARG A 1 83 ? 1.541 1.608 9.856 1.00 86.38 83 ARG A CA 1
ATOM 640 C C . ARG A 1 83 ? 0.114 1.909 10.322 1.00 86.38 83 ARG A C 1
ATOM 642 O O . ARG A 1 83 ? -0.116 1.966 11.528 1.00 86.38 83 ARG A O 1
ATOM 649 N N . SER A 1 84 ? -0.824 2.064 9.391 1.00 84.38 84 SER A N 1
ATOM 650 C CA . SER A 1 84 ? -2.236 2.325 9.684 1.00 84.38 84 SER A CA 1
ATOM 651 C C . SER A 1 84 ? -2.874 1.183 10.484 1.00 84.38 84 SER A C 1
ATOM 653 O O . SER A 1 84 ? -3.509 1.437 11.507 1.00 84.38 84 SER A O 1
ATOM 655 N N . GLU A 1 85 ? -2.629 -0.078 10.110 1.00 81.94 85 GLU A N 1
ATOM 656 C CA . GLU A 1 85 ? -3.126 -1.239 10.863 1.00 81.94 85 GLU A CA 1
ATOM 657 C C . GLU A 1 85 ? -2.485 -1.360 12.252 1.00 81.94 85 GLU A C 1
ATOM 659 O O . GLU A 1 85 ? -3.173 -1.668 13.226 1.00 81.94 85 GLU A O 1
ATOM 664 N N . LYS A 1 86 ? -1.181 -1.080 12.385 1.00 79.38 86 LYS A N 1
ATOM 665 C CA . LYS A 1 86 ? -0.514 -1.074 13.699 1.00 79.38 86 LYS A CA 1
ATOM 666 C C . LYS A 1 86 ? -1.121 -0.041 14.642 1.00 79.38 86 LYS A C 1
ATOM 668 O O . LYS A 1 86 ? -1.271 -0.328 15.828 1.00 79.38 86 LYS A O 1
ATOM 673 N N . ASN A 1 87 ? -1.467 1.135 14.127 1.00 72.44 87 ASN A N 1
ATOM 674 C CA . ASN A 1 87 ? -2.154 2.156 14.910 1.00 72.44 87 ASN A CA 1
ATOM 675 C C . ASN A 1 87 ? -3.572 1.693 15.269 1.00 72.44 87 ASN A C 1
ATOM 677 O O . ASN A 1 87 ? -3.933 1.705 16.443 1.00 72.44 87 ASN A O 1
ATOM 681 N N . PHE A 1 88 ? -4.321 1.139 14.308 1.00 68.38 88 PHE A N 1
ATOM 682 C CA . PHE A 1 88 ? -5.650 0.571 14.553 1.00 68.38 88 PHE A CA 1
ATOM 683 C C . PHE A 1 88 ? -5.658 -0.477 15.674 1.00 68.38 88 PHE A C 1
ATOM 685 O O . PHE A 1 88 ? -6.514 -0.424 16.553 1.00 68.38 88 PHE A O 1
ATOM 692 N N . SER A 1 89 ? -4.684 -1.390 15.692 1.00 65.81 89 SER A N 1
ATOM 693 C CA . SER A 1 89 ? -4.595 -2.431 16.721 1.00 65.81 89 SER A CA 1
ATOM 694 C C . SER A 1 89 ? -4.294 -1.890 18.123 1.00 65.81 89 SER A C 1
ATOM 696 O O . SER A 1 89 ? -4.595 -2.578 19.095 1.00 65.81 89 SER A O 1
ATOM 698 N N . LYS A 1 90 ? -3.665 -0.714 18.249 1.00 61.44 90 LYS A N 1
ATOM 699 C CA . LYS A 1 90 ? -3.236 -0.156 19.544 1.00 61.44 90 LYS A CA 1
ATOM 700 C C . LYS A 1 90 ? -4.273 0.765 20.172 1.00 61.44 90 LYS A C 1
ATOM 702 O O . LYS A 1 90 ? -4.468 0.724 21.379 1.00 61.44 90 LYS A O 1
ATOM 707 N N . THR A 1 91 ? -4.902 1.613 19.369 1.00 59.03 91 THR A N 1
ATOM 708 C CA . THR A 1 91 ? -5.800 2.680 19.843 1.00 59.03 91 THR A CA 1
ATOM 709 C C . THR A 1 91 ? -7.245 2.466 19.409 1.00 59.03 91 THR A C 1
ATOM 711 O O . THR A 1 91 ? -8.121 3.243 19.778 1.00 59.03 91 THR A O 1
ATOM 714 N N . GLY A 1 92 ? -7.516 1.449 18.586 1.00 62.44 92 GLY A N 1
ATOM 715 C CA . GLY A 1 92 ? -8.818 1.266 17.959 1.00 62.44 92 GLY A CA 1
ATOM 716 C C . GLY A 1 92 ? -9.164 2.380 16.969 1.00 62.44 92 GLY A C 1
ATOM 717 O O . GLY A 1 92 ? -10.301 2.414 16.512 1.00 62.44 92 GLY A O 1
ATOM 718 N N . ASN A 1 93 ? -8.239 3.291 16.634 1.00 60.00 93 ASN A N 1
ATOM 719 C CA . ASN A 1 93 ? -8.407 4.377 15.667 1.00 60.00 93 ASN A CA 1
ATOM 720 C C . ASN A 1 93 ? -7.148 4.459 14.772 1.00 60.00 93 ASN A C 1
ATOM 722 O O . ASN A 1 93 ? -6.051 4.643 15.290 1.00 60.00 93 ASN A O 1
ATOM 726 N N . PRO A 1 94 ? -7.277 4.330 13.439 1.00 56.09 94 PRO A N 1
ATOM 727 C CA . PRO A 1 94 ? -6.124 4.255 12.539 1.00 56.09 94 PRO A CA 1
ATOM 728 C C . PRO A 1 94 ? -5.399 5.595 12.294 1.00 56.09 94 PRO A C 1
ATOM 730 O O . PRO A 1 94 ? -4.370 5.592 11.617 1.00 56.09 94 PRO A O 1
ATOM 733 N N . PHE A 1 95 ? -5.912 6.718 12.817 1.00 58.38 95 PHE A N 1
ATOM 734 C CA . PHE A 1 95 ? -5.435 8.079 12.504 1.00 58.38 95 PHE A CA 1
ATOM 735 C C . PHE A 1 95 ? -4.932 8.894 13.704 1.00 58.38 95 PHE A C 1
ATOM 737 O O . PHE A 1 95 ? -4.601 10.067 13.535 1.00 58.38 95 PHE A O 1
ATOM 744 N N . VAL A 1 96 ? -4.893 8.296 14.896 1.00 49.41 96 VAL A N 1
ATOM 745 C CA . VAL A 1 96 ? -4.263 8.874 16.101 1.00 49.41 96 VAL A CA 1
ATOM 746 C C . VAL A 1 96 ? -2.887 8.280 16.339 1.00 49.41 96 VAL A C 1
ATOM 748 O O . VAL A 1 96 ? -2.683 7.091 15.993 1.00 49.41 96 VAL A O 1
#

Sequence (96 aa):
NDSIASISFLIGSIFVAIWYVRTLFVLHHDEEMDNTGRMPKAARSFWVSQLYLGLMFLMALFASSGDFGSVIGSILAALIIVRSEKNFSKTGNPFV